Protein AF-A0A7D5SBT4-F1 (afdb_monomer_lite)

Organism: NCBI:txid2954383

Sequence (83 aa):
MPIDEFFPLVCPHYGGEMRIIAFITDAGAVREILSHLGEPTSPPRLMKAPAPPLWERQGATLGEDESQPQSAPKYEFDRRIAG

Secondary structure (DSSP, 8-state):
-------TTB-TTT--B---------HHHHHHHHHHHT---SPPPP-PPPPPPTTGGGGGG---------PPP-----TTS--

Foldseek 3Di:
DPDDDDDPQADPPPRDGHDDDDDDPDLVVVLVVCVVVVHDSDDDDDDDDDDPPPVVVVVVPDDDDDDDDPPDPPDDDDPPVPD

Radius of gyration: 20.43 Å; chains: 1; bounding box: 37×56×35 Å

Structure (mmCIF, N/CA/C/O backbone):
data_AF-A0A7D5SBT4-F1
#
_entry.id   AF-A0A7D5SBT4-F1
#
loop_
_atom_site.group_PDB
_atom_site.id
_atom_site.type_symbol
_atom_site.label_atom_id
_atom_site.label_alt_id
_atom_site.label_comp_id
_atom_site.label_asym_id
_atom_site.label_entity_id
_atom_site.label_seq_id
_atom_site.pdbx_PDB_ins_code
_atom_site.Cartn_x
_atom_site.Cartn_y
_atom_site.Cartn_z
_atom_site.occupancy
_atom_site.B_iso_or_equiv
_atom_site.auth_seq_id
_atom_site.auth_comp_id
_atom_site.auth_asym_id
_atom_site.auth_atom_id
_atom_site.pdbx_PDB_model_num
ATOM 1 N N . MET A 1 1 ? 18.643 14.885 9.097 1.00 44.41 1 MET A N 1
ATOM 2 C CA . MET A 1 1 ? 18.491 14.886 7.628 1.00 44.41 1 MET A CA 1
ATOM 3 C C . MET A 1 1 ? 16.998 14.835 7.354 1.00 44.41 1 MET A C 1
ATOM 5 O O . MET A 1 1 ? 16.345 14.079 8.072 1.00 44.41 1 MET A O 1
ATOM 9 N N . PRO A 1 2 ? 16.430 15.677 6.475 1.00 56.31 2 PRO A N 1
ATOM 10 C CA . PRO A 1 2 ? 15.020 15.544 6.131 1.00 56.31 2 PRO A CA 1
ATOM 11 C C . PRO A 1 2 ? 14.833 14.192 5.433 1.00 56.31 2 PRO A C 1
ATOM 13 O O . PRO A 1 2 ? 15.755 13.699 4.788 1.00 56.31 2 PRO A O 1
ATOM 16 N N . ILE A 1 3 ? 13.688 13.554 5.652 1.00 59.12 3 ILE A N 1
ATOM 17 C CA . ILE A 1 3 ? 13.339 12.317 4.955 1.00 59.12 3 ILE A CA 1
ATOM 18 C C . ILE A 1 3 ? 13.185 12.711 3.486 1.00 59.12 3 ILE A C 1
ATOM 20 O O . ILE A 1 3 ? 12.352 13.559 3.171 1.00 59.12 3 ILE A O 1
ATOM 24 N N . ASP A 1 4 ? 14.074 12.179 2.651 1.00 58.84 4 ASP A N 1
ATOM 25 C CA . ASP A 1 4 ? 14.144 12.426 1.214 1.00 58.84 4 ASP A CA 1
ATOM 26 C C . ASP A 1 4 ? 12.775 12.199 0.558 1.00 58.84 4 ASP A C 1
ATOM 28 O O . ASP A 1 4 ? 12.019 11.299 0.938 1.00 58.84 4 ASP A O 1
ATOM 32 N N . GLU A 1 5 ? 12.445 13.048 -0.406 1.00 67.38 5 GLU A N 1
ATOM 33 C CA . GLU A 1 5 ? 11.162 13.044 -1.097 1.00 67.38 5 GLU A CA 1
ATOM 34 C C . GLU A 1 5 ? 11.050 11.757 -1.935 1.00 67.38 5 GLU A C 1
ATOM 36 O O . GLU A 1 5 ? 11.739 11.571 -2.936 1.00 67.38 5 GLU A O 1
ATOM 41 N N . PHE A 1 6 ? 10.225 10.807 -1.485 1.00 74.56 6 PHE A N 1
ATOM 42 C CA . PHE A 1 6 ? 10.034 9.532 -2.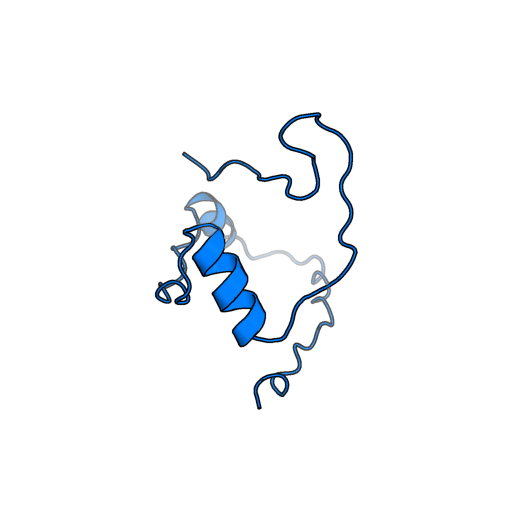176 1.00 74.56 6 PHE A CA 1
ATOM 43 C C . PHE A 1 6 ? 9.009 9.697 -3.302 1.00 74.56 6 PHE A C 1
ATOM 45 O O . PHE A 1 6 ? 7.877 10.108 -3.050 1.00 74.56 6 PHE A O 1
ATOM 52 N N . PHE A 1 7 ? 9.385 9.333 -4.532 1.00 79.81 7 PHE A N 1
ATOM 53 C CA . PHE A 1 7 ? 8.494 9.315 -5.696 1.00 79.81 7 PHE A CA 1
ATOM 54 C C . PHE A 1 7 ? 7.976 7.888 -5.942 1.00 79.81 7 PHE A C 1
ATOM 56 O O . PHE A 1 7 ? 8.572 7.146 -6.725 1.00 79.81 7 PHE A O 1
ATOM 63 N N . PRO A 1 8 ? 6.858 7.471 -5.311 1.00 82.19 8 PRO A N 1
ATOM 64 C CA . PRO A 1 8 ? 6.384 6.083 -5.347 1.00 82.19 8 PRO A CA 1
ATOM 65 C C . PRO A 1 8 ? 5.956 5.596 -6.738 1.00 82.19 8 PRO A C 1
ATOM 67 O O . PRO A 1 8 ? 5.783 4.398 -6.938 1.00 82.19 8 PRO A O 1
ATOM 70 N N . LEU A 1 9 ? 5.748 6.510 -7.691 1.00 91.69 9 LEU A N 1
ATOM 71 C CA . LEU A 1 9 ? 5.268 6.206 -9.042 1.00 91.69 9 LEU A CA 1
ATOM 72 C C . LEU A 1 9 ? 6.375 6.261 -10.104 1.00 91.69 9 LEU A C 1
ATOM 74 O O . LEU A 1 9 ? 6.089 6.418 -11.291 1.00 91.69 9 LEU A O 1
ATOM 78 N N . VAL A 1 10 ? 7.632 6.113 -9.689 1.00 92.81 10 VAL A N 1
ATOM 79 C CA . VAL A 1 10 ? 8.781 5.962 -10.586 1.00 92.81 10 VAL A CA 1
ATOM 80 C C . VAL A 1 10 ? 9.406 4.591 -10.355 1.00 92.81 10 VAL A C 1
ATOM 82 O O . VAL A 1 10 ? 9.676 4.202 -9.220 1.00 92.81 10 VAL A O 1
ATOM 85 N N . CYS A 1 11 ? 9.646 3.843 -11.432 1.00 90.88 11 CYS A N 1
ATOM 86 C CA . CYS A 1 11 ? 10.274 2.530 -11.346 1.00 90.88 11 CYS A CA 1
ATOM 87 C C . CYS A 1 11 ? 11.699 2.655 -10.775 1.00 90.88 11 CYS A C 1
ATOM 89 O O . CYS A 1 11 ? 12.533 3.315 -11.399 1.00 90.88 11 CYS A O 1
ATOM 91 N N . PRO A 1 12 ? 12.038 1.975 -9.665 1.00 87.31 12 PRO A N 1
ATOM 92 C CA . PRO A 1 12 ? 13.351 2.121 -9.032 1.00 87.31 12 PRO A CA 1
ATOM 93 C C . PRO A 1 12 ? 14.502 1.534 -9.863 1.00 87.31 12 PRO A C 1
ATOM 95 O O . PRO A 1 12 ? 15.651 1.919 -9.674 1.00 87.31 12 PRO A O 1
ATOM 98 N N . HIS A 1 13 ? 14.216 0.613 -10.790 1.00 89.38 13 HIS A N 1
ATOM 99 C CA . HIS A 1 13 ? 15.237 -0.029 -11.626 1.00 89.38 13 HIS A CA 1
ATOM 100 C C . HIS A 1 13 ? 15.476 0.690 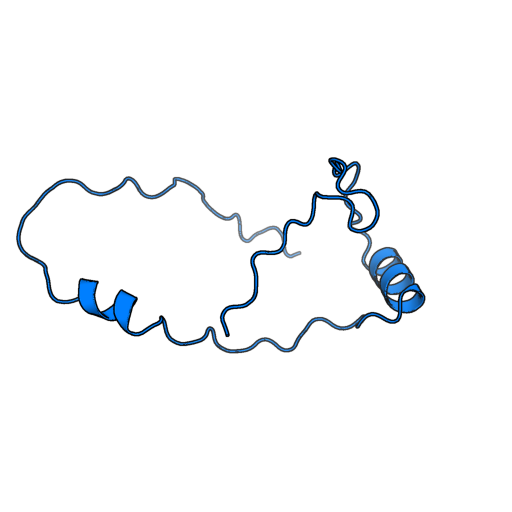-12.957 1.00 89.38 13 HIS A C 1
ATOM 102 O O . HIS A 1 13 ? 16.601 0.703 -13.448 1.00 89.38 13 HIS A O 1
ATOM 108 N N . TYR A 1 14 ? 14.425 1.264 -13.551 1.00 92.50 14 TYR A N 1
ATOM 109 C CA . TYR A 1 14 ? 14.462 1.780 -14.926 1.00 92.50 14 TYR A CA 1
ATOM 110 C C . TYR A 1 14 ? 14.043 3.251 -15.054 1.00 92.50 14 TYR A C 1
ATOM 112 O O . TYR A 1 14 ? 14.149 3.813 -16.139 1.00 92.50 14 TYR A O 1
ATOM 120 N N . GLY A 1 15 ? 13.538 3.881 -13.987 1.00 90.94 15 GLY A N 1
ATOM 121 C CA . GLY A 1 15 ? 13.117 5.287 -13.989 1.00 90.94 15 GLY A CA 1
ATOM 122 C C . GLY A 1 15 ? 11.831 5.591 -14.770 1.00 90.94 15 GLY A C 1
ATOM 123 O O . GLY A 1 15 ? 11.470 6.753 -14.918 1.00 90.94 15 GLY A O 1
ATOM 124 N N . GLY A 1 16 ? 11.139 4.572 -15.288 1.00 93.62 16 GLY A N 1
ATOM 125 C CA . GLY A 1 16 ? 9.880 4.737 -16.018 1.00 93.62 16 GLY A CA 1
ATOM 126 C C . GLY A 1 16 ? 8.691 5.103 -15.121 1.00 93.62 16 GLY A C 1
ATOM 127 O O . GLY A 1 16 ? 8.696 4.818 -13.924 1.00 93.62 16 GLY A O 1
ATOM 128 N N . GLU A 1 17 ? 7.654 5.695 -15.719 1.00 94.56 17 GLU A N 1
ATOM 129 C CA . GLU A 1 17 ? 6.383 6.005 -15.050 1.00 94.56 17 GLU A CA 1
ATOM 130 C C . GLU A 1 17 ? 5.670 4.717 -14.606 1.00 94.56 17 GLU A C 1
ATOM 132 O O . GLU A 1 17 ? 5.535 3.764 -15.379 1.00 94.56 17 GLU A O 1
ATOM 137 N N . MET A 1 18 ? 5.176 4.699 -13.369 1.00 94.19 18 MET A N 1
ATOM 138 C CA . MET A 1 18 ? 4.312 3.645 -12.839 1.00 94.19 18 MET A CA 1
ATOM 139 C C . MET A 1 18 ? 2.898 4.171 -12.584 1.00 94.19 18 MET A C 1
ATOM 141 O O . MET A 1 18 ? 2.681 5.357 -12.346 1.00 94.19 18 MET A O 1
ATOM 145 N N . ARG A 1 19 ? 1.913 3.266 -12.611 1.00 93.81 19 ARG A N 1
ATOM 146 C CA . ARG A 1 19 ? 0.495 3.581 -12.386 1.00 93.81 19 ARG A CA 1
ATOM 147 C C . ARG A 1 19 ? -0.109 2.623 -11.373 1.00 93.81 19 ARG A C 1
ATOM 149 O O . ARG A 1 19 ? 0.174 1.428 -11.401 1.00 93.81 19 ARG A O 1
ATOM 156 N N . ILE A 1 20 ? -0.972 3.144 -10.505 1.00 93.06 20 ILE A N 1
ATOM 157 C CA . ILE A 1 20 ? -1.794 2.324 -9.611 1.00 93.06 20 ILE A CA 1
ATOM 158 C C . ILE A 1 20 ? -2.914 1.700 -10.446 1.00 93.06 20 ILE A C 1
ATOM 160 O O . ILE A 1 20 ? -3.654 2.416 -11.117 1.00 93.06 20 ILE A O 1
ATOM 164 N N . ILE A 1 21 ? -3.039 0.374 -10.401 1.00 95.12 21 ILE A N 1
ATOM 165 C CA . ILE A 1 21 ? -4.049 -0.371 -11.173 1.00 95.12 21 ILE A CA 1
ATOM 166 C C . ILE A 1 21 ? -5.180 -0.939 -10.309 1.00 95.12 21 ILE A C 1
ATOM 168 O O . ILE A 1 21 ? -6.245 -1.253 -10.833 1.00 95.12 21 ILE A O 1
ATOM 172 N N . ALA A 1 22 ? -4.961 -1.081 -9.000 1.00 94.88 22 ALA A N 1
ATOM 173 C CA . ALA A 1 22 ? -5.938 -1.607 -8.054 1.00 94.88 22 ALA A CA 1
ATOM 174 C C . ALA A 1 22 ? -5.562 -1.240 -6.610 1.00 94.88 22 ALA A C 1
ATOM 176 O O . ALA A 1 22 ? -4.401 -0.952 -6.317 1.00 94.88 22 ALA A O 1
ATOM 177 N N . PHE A 1 23 ? -6.545 -1.324 -5.712 1.00 94.81 23 PHE A N 1
ATOM 178 C CA . PHE A 1 23 ? -6.351 -1.291 -4.263 1.00 94.81 23 PHE A CA 1
ATOM 179 C C . PHE A 1 23 ? -6.767 -2.635 -3.664 1.00 94.81 23 PHE A C 1
ATOM 181 O O . PHE A 1 23 ? -7.801 -3.187 -4.038 1.00 94.81 23 PHE A O 1
ATOM 188 N N . ILE A 1 24 ? -5.976 -3.146 -2.721 1.00 94.69 24 ILE A N 1
ATOM 189 C CA . ILE A 1 24 ? -6.294 -4.359 -1.963 1.00 94.69 24 ILE A CA 1
ATOM 190 C C . ILE A 1 24 ? -6.821 -3.921 -0.599 1.00 94.69 24 ILE A C 1
ATOM 192 O O . ILE A 1 24 ? -6.103 -3.282 0.166 1.00 94.69 24 ILE A O 1
ATOM 196 N N . THR A 1 25 ? -8.080 -4.244 -0.310 1.00 95.44 25 THR A N 1
ATOM 197 C CA . THR A 1 25 ? -8.749 -3.880 0.950 1.00 95.44 25 THR A CA 1
ATOM 198 C C . THR A 1 25 ? -8.898 -5.056 1.911 1.00 95.44 25 THR A C 1
ATOM 200 O O . THR A 1 25 ? -9.138 -4.840 3.097 1.00 95.44 25 THR A O 1
ATOM 203 N N . ASP A 1 26 ? -8.734 -6.293 1.432 1.00 96.88 26 ASP A N 1
ATOM 204 C CA . ASP A 1 26 ? -8.768 -7.472 2.291 1.00 96.88 26 ASP A CA 1
ATOM 205 C C . ASP A 1 26 ? -7.527 -7.523 3.190 1.00 96.88 26 ASP A C 1
ATOM 207 O O . ASP A 1 26 ? -6.389 -7.643 2.732 1.00 96.88 26 ASP A O 1
ATOM 211 N N . ALA A 1 27 ? -7.753 -7.448 4.499 1.00 93.88 27 ALA A N 1
ATOM 212 C CA . ALA A 1 27 ? -6.673 -7.409 5.473 1.00 93.88 27 ALA A CA 1
ATOM 213 C C . ALA A 1 27 ? -5.889 -8.733 5.543 1.00 93.88 27 ALA A C 1
ATOM 215 O O . ALA A 1 27 ? -4.730 -8.722 5.958 1.00 93.88 27 ALA A O 1
ATOM 216 N N . GLY A 1 28 ? -6.499 -9.867 5.174 1.00 96.38 28 GLY A N 1
ATOM 217 C CA . GLY A 1 28 ? -5.818 -11.160 5.080 1.00 96.38 28 GLY A CA 1
ATOM 218 C C . GLY A 1 28 ? -4.756 -11.147 3.988 1.00 96.38 28 GLY A C 1
ATOM 219 O O . GLY A 1 28 ? -3.576 -11.333 4.282 1.00 96.38 28 GLY A O 1
ATOM 220 N N . ALA A 1 29 ? -5.168 -10.803 2.771 1.00 97.00 29 ALA A N 1
ATOM 221 C CA . ALA A 1 29 ? -4.311 -10.676 1.603 1.00 97.00 29 ALA A CA 1
ATOM 222 C C . ALA A 1 29 ? -3.177 -9.669 1.832 1.00 97.00 29 ALA A C 1
ATOM 224 O O . ALA A 1 29 ? -2.023 -9.958 1.523 1.00 97.00 29 ALA A O 1
ATOM 225 N N . VAL A 1 30 ? -3.470 -8.510 2.437 1.00 95.56 30 VAL A N 1
ATOM 226 C CA . VAL A 1 30 ? -2.430 -7.524 2.781 1.00 95.56 30 VAL A CA 1
ATOM 227 C C . VAL A 1 30 ? -1.382 -8.133 3.717 1.00 95.56 30 VAL A C 1
ATOM 229 O O . VAL A 1 30 ? -0.186 -7.981 3.472 1.00 95.56 30 VAL A O 1
ATOM 232 N N . ARG A 1 31 ? -1.798 -8.859 4.764 1.00 95.81 31 ARG A N 1
ATOM 233 C CA . ARG A 1 31 ? -0.856 -9.508 5.693 1.00 95.81 31 ARG A CA 1
ATOM 234 C C . ARG A 1 31 ? -0.026 -10.597 5.020 1.00 95.81 31 ARG A C 1
ATOM 236 O O . ARG A 1 31 ? 1.164 -10.686 5.307 1.00 95.81 31 ARG A O 1
ATOM 243 N N . GLU A 1 32 ? -0.623 -11.404 4.148 1.00 97.38 32 GLU A N 1
ATOM 244 C CA . GLU A 1 32 ? 0.091 -12.451 3.405 1.00 97.38 32 GLU A CA 1
ATOM 245 C C . GLU A 1 32 ? 1.161 -11.858 2.483 1.00 97.38 32 GLU A C 1
ATOM 247 O O . GLU A 1 32 ? 2.305 -12.316 2.498 1.00 97.38 32 GLU A O 1
ATOM 252 N N . ILE A 1 33 ? 0.825 -10.791 1.750 1.00 96.44 33 ILE A N 1
ATOM 253 C CA . ILE A 1 33 ? 1.769 -10.071 0.885 1.00 96.44 33 ILE A CA 1
ATOM 254 C C . ILE A 1 33 ? 2.920 -9.493 1.713 1.00 96.44 33 ILE A C 1
ATOM 256 O O . ILE A 1 33 ? 4.082 -9.740 1.399 1.00 96.44 33 ILE A O 1
ATOM 260 N N . LEU A 1 34 ? 2.617 -8.760 2.791 1.00 96.19 34 LEU A N 1
ATOM 261 C CA . LEU A 1 34 ? 3.647 -8.167 3.651 1.00 96.19 34 LEU A CA 1
ATOM 262 C C . LEU A 1 34 ? 4.552 -9.241 4.266 1.00 96.19 34 LEU A C 1
ATOM 264 O O . LEU A 1 34 ? 5.772 -9.101 4.243 1.00 96.19 34 LEU A O 1
ATOM 268 N N . SER A 1 35 ? 3.973 -10.350 4.734 1.00 97.44 35 SER A N 1
ATOM 269 C CA . SER A 1 35 ? 4.742 -11.476 5.266 1.00 97.44 35 SER A CA 1
ATOM 270 C C . SER A 1 35 ? 5.665 -12.095 4.218 1.00 97.44 35 SER A C 1
ATOM 272 O O . SER A 1 35 ? 6.780 -12.485 4.558 1.00 97.44 35 SER A O 1
ATOM 274 N N . HIS A 1 36 ? 5.219 -12.206 2.965 1.00 97.88 36 HIS A N 1
ATOM 275 C CA . HIS A 1 36 ? 6.040 -12.727 1.873 1.00 97.88 36 HIS A CA 1
ATOM 276 C C . HIS A 1 36 ? 7.218 -11.800 1.539 1.00 97.88 36 HIS A C 1
ATOM 278 O O . HIS A 1 36 ? 8.309 -12.281 1.242 1.00 97.88 36 HIS A O 1
ATOM 284 N N . LEU A 1 37 ? 7.011 -10.484 1.631 1.00 96.38 37 LEU A N 1
ATOM 285 C CA . LEU A 1 37 ? 8.053 -9.474 1.423 1.00 96.38 37 LEU A CA 1
ATOM 286 C C . LEU A 1 37 ? 9.013 -9.334 2.618 1.00 96.38 37 LEU A C 1
ATOM 288 O O . LEU A 1 37 ? 10.057 -8.703 2.485 1.00 96.38 37 LEU A O 1
ATOM 292 N N . GLY A 1 38 ? 8.682 -9.920 3.773 1.00 97.00 38 GLY A N 1
ATOM 293 C CA . GLY A 1 38 ? 9.435 -9.737 5.018 1.00 97.00 38 GLY A CA 1
ATOM 294 C C . GLY A 1 38 ? 9.168 -8.394 5.707 1.00 97.00 38 GLY A C 1
ATOM 295 O O . GLY A 1 38 ? 9.928 -7.994 6.587 1.00 97.00 38 GLY A O 1
ATOM 296 N N . GLU A 1 39 ? 8.093 -7.708 5.323 1.00 95.31 39 GLU A N 1
ATOM 297 C CA . GLU A 1 39 ? 7.690 -6.420 5.882 1.00 95.31 39 GLU A CA 1
ATOM 298 C C . GLU A 1 39 ? 6.860 -6.587 7.170 1.00 95.31 39 GLU A C 1
ATOM 300 O O . GLU A 1 39 ? 6.211 -7.622 7.379 1.00 95.31 39 GLU A O 1
ATOM 305 N N . PRO A 1 40 ? 6.818 -5.569 8.052 1.00 94.75 40 PRO A N 1
ATOM 306 C CA . PRO A 1 40 ? 5.992 -5.607 9.253 1.00 94.75 40 PRO A CA 1
ATOM 307 C C . PRO A 1 40 ? 4.501 -5.783 8.931 1.00 94.75 40 PRO A C 1
ATOM 309 O O . PRO A 1 40 ? 3.888 -4.958 8.260 1.00 94.75 40 PRO A O 1
ATOM 312 N N . THR A 1 41 ? 3.885 -6.836 9.472 1.00 94.75 41 THR A N 1
ATOM 313 C CA . THR A 1 41 ? 2.444 -7.119 9.308 1.00 94.75 41 THR A CA 1
ATOM 314 C C . THR A 1 41 ? 1.568 -6.446 10.366 1.00 94.75 41 THR A C 1
ATOM 316 O O . THR A 1 41 ? 0.348 -6.370 10.216 1.00 94.75 41 THR A O 1
ATOM 319 N N . SER A 1 42 ? 2.178 -5.954 11.447 1.00 89.25 42 SER A N 1
ATOM 320 C CA . SER A 1 42 ? 1.519 -5.142 12.467 1.00 89.25 42 SER A CA 1
ATOM 321 C C . SER A 1 42 ? 1.656 -3.654 12.137 1.00 89.25 42 SER A C 1
ATOM 323 O O . SER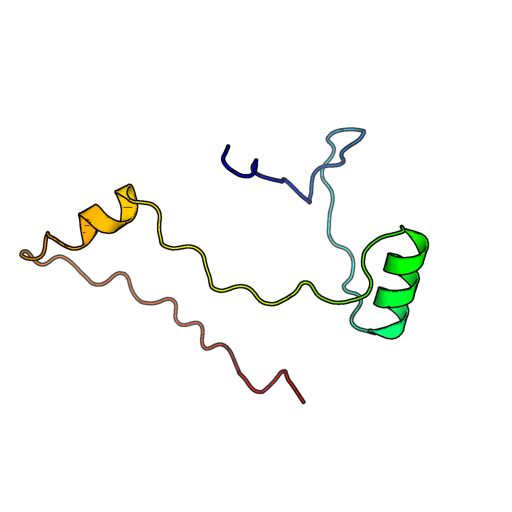 A 1 42 ? 2.753 -3.234 11.758 1.00 89.25 42 SER A O 1
ATOM 325 N N . PRO A 1 43 ? 0.613 -2.834 12.354 1.00 84.19 43 PRO A N 1
ATOM 326 C CA . PRO A 1 43 ? 0.717 -1.395 12.154 1.00 84.19 43 PRO A CA 1
ATOM 327 C C . PRO A 1 43 ? 1.807 -0.786 13.052 1.00 84.19 43 PRO A C 1
ATOM 329 O O . PRO A 1 43 ? 2.046 -1.281 14.162 1.00 84.19 43 PRO A O 1
ATOM 332 N N . PRO A 1 44 ? 2.464 0.301 12.606 1.00 84.88 44 PRO A N 1
ATOM 333 C CA . PRO A 1 44 ? 3.438 0.999 13.427 1.00 84.88 44 PRO A CA 1
ATOM 334 C C . PRO A 1 44 ? 2.774 1.523 14.701 1.00 84.88 44 PRO A C 1
ATOM 336 O O . PRO A 1 44 ? 1.591 1.874 14.727 1.00 84.88 44 PRO A O 1
ATOM 339 N N . ARG A 1 45 ? 3.556 1.597 15.781 1.00 87.25 45 ARG A N 1
ATOM 340 C CA . ARG A 1 45 ? 3.076 2.197 17.026 1.00 87.25 45 ARG A CA 1
ATOM 341 C C . ARG A 1 45 ? 2.719 3.654 16.756 1.00 87.25 45 ARG A C 1
ATOM 343 O O . ARG A 1 45 ? 3.533 4.400 16.220 1.00 87.25 45 ARG A O 1
ATOM 350 N N . LEU A 1 46 ? 1.520 4.055 17.164 1.00 86.19 46 LEU A N 1
ATOM 351 C CA . LEU A 1 46 ? 1.111 5.451 17.095 1.00 86.19 46 LEU A CA 1
ATOM 352 C C . LEU A 1 46 ? 2.052 6.291 17.967 1.00 86.19 46 LEU A C 1
ATOM 354 O O . LEU A 1 46 ? 2.200 6.036 19.163 1.00 86.19 46 LEU A O 1
ATOM 358 N N . MET A 1 47 ? 2.695 7.284 17.356 1.00 85.31 47 MET A N 1
ATOM 359 C CA . MET A 1 47 ? 3.545 8.258 18.036 1.00 85.31 47 MET A CA 1
ATOM 360 C C . MET A 1 47 ? 2.868 9.626 18.005 1.00 85.31 47 MET A C 1
ATOM 362 O O . MET A 1 47 ? 2.126 9.945 17.075 1.00 85.31 47 MET A O 1
ATOM 366 N N . LYS A 1 48 ? 3.127 10.455 19.022 1.00 86.94 48 LYS A N 1
ATOM 367 C CA . LYS A 1 48 ? 2.715 11.860 18.984 1.00 86.94 48 LYS A CA 1
ATOM 368 C C . LYS A 1 48 ? 3.383 12.525 17.779 1.00 86.94 48 LYS A C 1
ATOM 370 O O . LYS A 1 48 ? 4.580 12.330 17.572 1.00 86.94 48 LYS A O 1
ATOM 375 N N . ALA A 1 49 ? 2.621 13.318 17.027 1.00 84.00 49 ALA A N 1
ATOM 376 C CA . ALA A 1 49 ? 3.175 14.126 15.950 1.00 84.00 49 ALA A CA 1
ATOM 377 C C . ALA A 1 49 ? 4.368 14.947 16.482 1.00 84.00 49 ALA A C 1
ATOM 379 O O . ALA A 1 49 ? 4.254 15.546 17.563 1.00 84.00 49 ALA A O 1
ATOM 380 N N . PRO A 1 50 ? 5.511 14.957 15.776 1.00 82.69 50 PRO A N 1
ATOM 381 C CA . PRO A 1 50 ? 6.626 15.822 16.125 1.00 82.69 50 PRO A CA 1
ATOM 382 C C . PRO A 1 50 ? 6.165 17.275 16.254 1.00 82.69 50 PRO A C 1
ATOM 384 O O . PRO A 1 50 ? 5.224 17.702 15.583 1.00 82.69 50 PRO A O 1
ATOM 387 N N . ALA A 1 51 ? 6.820 18.038 17.132 1.00 84.12 51 ALA A N 1
ATOM 388 C CA . ALA A 1 51 ? 6.577 19.472 17.183 1.00 84.12 51 ALA A CA 1
ATOM 389 C C . ALA A 1 51 ? 6.894 20.090 15.805 1.00 84.12 51 ALA A C 1
ATOM 391 O O . ALA A 1 51 ? 7.865 19.653 15.176 1.00 84.12 51 ALA A O 1
ATOM 392 N N . PRO A 1 52 ? 6.117 21.092 15.350 1.00 82.81 52 PRO A N 1
ATOM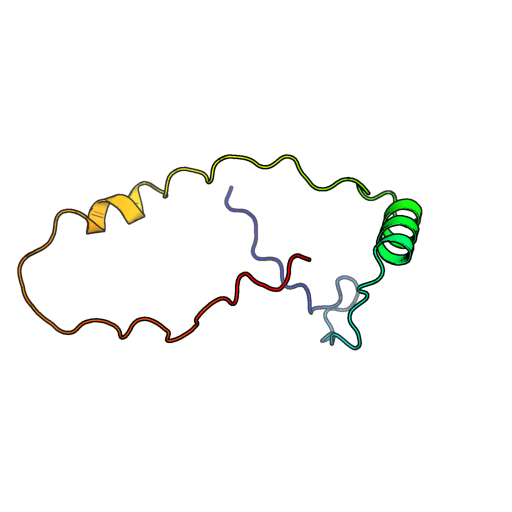 393 C CA . PRO A 1 52 ? 6.422 21.815 14.123 1.00 82.81 52 PRO A CA 1
ATOM 394 C C . PRO A 1 52 ? 7.862 22.345 14.149 1.00 82.81 52 PRO A C 1
ATOM 396 O O . PRO A 1 52 ? 8.358 22.720 15.223 1.00 82.81 52 PRO A O 1
ATOM 399 N N . PRO A 1 53 ? 8.557 22.382 13.004 1.00 83.38 53 PRO A N 1
ATOM 400 C CA . PRO A 1 53 ? 9.901 22.933 12.941 1.00 83.38 53 PRO A CA 1
ATOM 401 C C . PRO A 1 53 ? 9.909 24.415 13.361 1.00 83.38 53 PRO A C 1
ATOM 403 O O . PRO A 1 53 ? 8.940 25.149 13.184 1.00 83.38 53 PRO A O 1
ATOM 406 N N . LEU A 1 54 ? 11.026 24.884 13.933 1.00 75.75 54 LEU A N 1
ATOM 407 C CA . LEU A 1 54 ? 11.115 26.216 14.558 1.00 75.75 54 LEU A CA 1
ATOM 408 C C . LEU A 1 54 ? 10.781 27.381 13.605 1.00 75.75 54 LEU A C 1
ATOM 410 O O . LEU A 1 54 ? 10.283 28.409 14.059 1.00 75.75 54 LEU A O 1
ATOM 414 N N . TRP A 1 55 ? 11.043 27.234 12.305 1.00 72.00 55 TRP A N 1
ATOM 415 C CA . TRP A 1 55 ? 10.751 28.257 11.296 1.00 72.00 55 TRP A CA 1
ATOM 416 C C . TRP A 1 55 ? 9.245 28.413 11.017 1.00 72.00 55 TRP A C 1
ATOM 418 O O . TRP A 1 55 ? 8.813 29.508 10.678 1.00 72.00 55 TRP A O 1
ATOM 428 N N . GLU A 1 56 ? 8.425 27.389 11.280 1.00 71.25 56 GLU A N 1
ATOM 429 C CA . GLU A 1 56 ? 6.955 27.485 11.220 1.00 71.25 56 GLU A CA 1
ATOM 430 C C . GLU A 1 56 ? 6.363 28.198 12.448 1.00 71.25 56 GLU A C 1
ATOM 432 O O . GLU A 1 56 ? 5.271 28.759 12.390 1.00 71.25 56 GLU A O 1
ATOM 437 N N . ARG A 1 57 ? 7.095 28.248 13.571 1.00 63.34 57 ARG A N 1
ATOM 438 C CA . ARG A 1 57 ? 6.642 28.933 14.795 1.00 63.34 57 ARG A CA 1
ATOM 439 C C . ARG A 1 57 ? 6.719 30.464 14.691 1.00 63.34 57 ARG A C 1
ATOM 441 O O . ARG A 1 57 ? 6.073 31.159 15.470 1.00 63.34 57 ARG A O 1
ATOM 448 N N . GLN A 1 58 ? 7.492 30.992 13.741 1.00 59.03 58 GLN A N 1
ATOM 449 C CA . GLN A 1 58 ? 7.736 32.432 13.570 1.00 59.03 58 GLN A CA 1
ATOM 450 C C . GLN A 1 58 ? 6.553 33.167 12.917 1.00 59.03 58 GLN A C 1
ATOM 452 O O . GLN A 1 58 ? 6.429 34.376 13.079 1.00 59.03 58 GLN A O 1
ATOM 457 N N . GLY A 1 59 ? 5.637 32.450 12.254 1.00 56.31 59 GLY A N 1
ATOM 458 C CA . GLY A 1 59 ? 4.401 33.027 11.709 1.00 56.31 59 GLY A CA 1
ATOM 459 C C . GLY A 1 59 ? 3.321 33.321 12.759 1.00 56.31 59 GLY A C 1
ATOM 460 O O . GLY A 1 59 ? 2.326 33.963 12.448 1.00 56.31 59 GLY A O 1
ATOM 461 N N . ALA A 1 60 ? 3.498 32.876 14.009 1.00 54.41 60 ALA A N 1
ATOM 462 C CA . ALA A 1 60 ? 2.503 33.052 15.070 1.00 54.41 60 ALA A CA 1
ATOM 463 C C . ALA A 1 60 ? 2.579 34.415 15.790 1.00 54.41 60 ALA A C 1
ATOM 465 O O . ALA A 1 60 ? 1.752 34.682 16.659 1.00 54.41 60 ALA A O 1
ATOM 466 N N . THR A 1 61 ? 3.556 35.273 15.465 1.00 51.09 61 THR A N 1
ATOM 467 C CA . THR A 1 61 ? 3.746 36.590 16.110 1.00 51.09 61 THR A CA 1
ATOM 468 C C . THR A 1 61 ? 3.555 37.767 15.151 1.00 51.09 61 THR A C 1
ATOM 470 O O . THR A 1 61 ? 4.200 38.799 15.323 1.00 51.09 61 THR A O 1
ATOM 473 N N . LEU A 1 62 ? 2.715 37.618 14.124 1.00 46.88 62 LEU A N 1
ATOM 474 C CA . LEU A 1 62 ? 2.322 38.733 13.260 1.00 46.88 62 LEU A CA 1
ATOM 475 C C . LEU A 1 62 ? 0.866 38.579 12.785 1.00 46.88 62 LEU A C 1
ATOM 477 O O . LEU A 1 62 ? 0.599 38.273 11.631 1.00 46.88 62 LEU A O 1
ATOM 481 N N . GLY A 1 63 ? -0.084 38.765 13.701 1.00 43.81 63 GLY A N 1
ATOM 482 C CA . GLY A 1 63 ? -1.247 39.607 13.394 1.00 43.81 63 GLY A CA 1
ATOM 483 C C . GLY A 1 63 ? -0.845 41.003 13.864 1.00 43.81 63 GLY A C 1
ATOM 484 O O . GLY A 1 63 ? -0.230 41.106 14.919 1.00 43.81 63 GLY A O 1
ATOM 485 N N . GLU A 1 64 ? -1.011 42.080 13.108 1.00 50.81 64 GLU A N 1
ATOM 486 C CA . GLU A 1 64 ? -2.287 42.600 12.622 1.0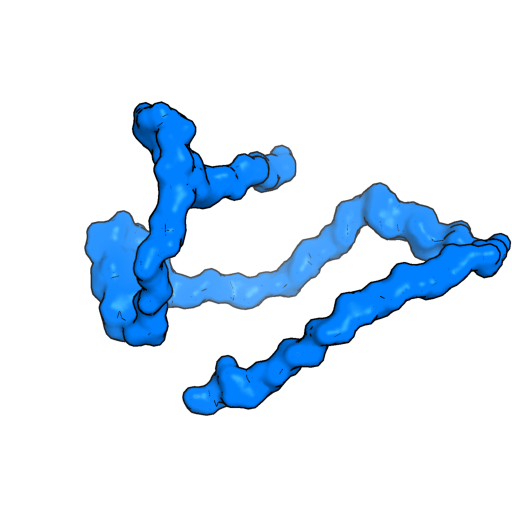0 50.81 64 GLU A CA 1
ATOM 487 C C . GLU A 1 64 ? -2.087 43.279 11.248 1.00 50.81 64 GLU A C 1
ATOM 489 O O . GLU A 1 64 ? -1.367 44.267 11.174 1.00 50.81 64 GLU A O 1
ATOM 494 N N . ASP A 1 65 ? -2.681 42.756 10.169 1.00 45.66 65 ASP A N 1
ATOM 495 C CA . ASP A 1 65 ? -3.398 43.543 9.143 1.00 45.66 65 ASP A CA 1
ATOM 496 C C . ASP A 1 65 ? -4.087 42.594 8.146 1.00 45.66 65 ASP A C 1
ATOM 498 O O . ASP A 1 65 ? -3.548 41.564 7.736 1.00 45.66 65 ASP A O 1
ATOM 502 N N . GLU A 1 66 ? -5.325 42.921 7.814 1.00 51.47 66 GLU A N 1
ATOM 503 C CA . GLU A 1 66 ? -6.293 42.068 7.140 1.00 51.47 66 GLU A CA 1
ATOM 504 C C . GLU A 1 66 ? -5.996 41.898 5.644 1.00 51.47 66 GLU A C 1
ATOM 506 O O . GLU A 1 66 ? -5.946 42.874 4.901 1.00 51.47 66 GLU A O 1
ATOM 511 N N . SER A 1 67 ? -5.917 40.653 5.155 1.00 53.12 67 SER A N 1
ATOM 512 C CA . SER A 1 67 ? -6.229 40.318 3.754 1.00 53.12 67 SER A CA 1
ATOM 513 C C . SER A 1 67 ? -6.536 38.826 3.574 1.00 53.12 67 SER A C 1
ATOM 515 O O . SER A 1 67 ? -5.670 38.008 3.289 1.00 53.12 67 SER A O 1
ATOM 517 N N . GLN A 1 68 ? -7.834 38.543 3.700 1.00 46.25 68 GLN A N 1
ATOM 518 C CA . GLN A 1 68 ? -8.616 37.446 3.121 1.00 46.25 68 GLN A CA 1
ATOM 519 C C . GLN A 1 68 ? -8.331 35.996 3.590 1.00 46.25 68 GLN A C 1
ATOM 521 O O . GLN A 1 68 ? -7.269 35.439 3.318 1.00 46.25 68 GLN A O 1
ATOM 526 N N . PRO A 1 69 ? -9.318 35.311 4.211 1.00 47.66 69 PRO A N 1
ATOM 527 C CA . PRO A 1 69 ? -9.176 33.913 4.600 1.00 47.66 69 PRO A CA 1
ATOM 528 C C . PRO A 1 69 ? -8.968 33.049 3.354 1.00 47.66 69 PRO A C 1
ATOM 530 O O . PRO A 1 69 ? -9.821 33.016 2.461 1.00 47.66 69 PRO A O 1
ATOM 533 N N . GLN A 1 70 ? -7.851 32.319 3.296 1.00 52.06 70 GLN A N 1
ATOM 534 C CA . GLN A 1 70 ? -7.729 31.190 2.379 1.00 52.06 70 GLN A CA 1
ATOM 535 C C . GLN A 1 70 ? -8.884 30.247 2.715 1.00 52.06 70 GLN A C 1
ATOM 537 O O . GLN A 1 70 ? -8.946 29.704 3.818 1.00 52.06 70 GLN A O 1
ATOM 542 N N . SER A 1 71 ? -9.861 30.155 1.809 1.00 59.22 71 SER A N 1
ATOM 543 C CA . SER A 1 71 ? -11.061 29.348 2.008 1.00 59.22 71 SER A CA 1
ATOM 544 C C . SER A 1 71 ? -10.633 27.955 2.457 1.00 59.22 71 SER A C 1
ATOM 546 O O . SER A 1 71 ? -9.862 27.297 1.757 1.00 59.22 71 SER A O 1
ATOM 548 N N . ALA A 1 72 ? -11.083 27.540 3.645 1.00 57.91 72 ALA A N 1
ATOM 549 C CA . ALA A 1 72 ? -10.827 26.195 4.130 1.00 57.91 72 ALA A CA 1
ATOM 550 C C . ALA A 1 72 ? -11.263 25.214 3.030 1.00 57.91 72 ALA A C 1
ATOM 552 O O . ALA A 1 72 ? -12.372 25.374 2.499 1.00 57.91 72 ALA A O 1
ATOM 553 N N . PRO A 1 73 ? -10.430 24.229 2.643 1.00 59.47 73 PRO A N 1
ATOM 554 C CA . PRO A 1 73 ? -10.891 23.204 1.726 1.00 59.47 73 PRO A CA 1
ATOM 555 C C . PRO A 1 73 ? -12.157 22.591 2.331 1.00 59.47 73 PRO A C 1
ATOM 557 O O . PRO A 1 73 ? -12.145 22.124 3.469 1.00 59.47 73 PRO A O 1
ATOM 560 N N . LYS A 1 74 ? -13.269 22.645 1.587 1.00 57.38 74 LYS A N 1
ATOM 561 C CA . LYS A 1 74 ? -14.546 22.016 1.953 1.00 57.38 74 LYS A CA 1
ATOM 562 C C . LYS A 1 74 ? -14.410 20.504 1.799 1.00 57.38 74 LYS A C 1
ATOM 564 O O . LYS A 1 74 ? -15.009 19.903 0.915 1.00 57.38 74 LYS A O 1
ATOM 569 N N . TYR A 1 75 ? -13.550 19.906 2.602 1.00 65.56 75 TYR A N 1
ATOM 570 C CA . TYR A 1 75 ? -13.405 18.472 2.682 1.00 65.56 75 TYR A CA 1
ATOM 571 C C . TYR A 1 75 ? -13.836 18.046 4.079 1.00 65.56 75 TYR A C 1
ATOM 573 O O . TYR A 1 75 ? -13.136 18.271 5.065 1.00 65.56 75 TYR A O 1
ATOM 581 N N . GLU A 1 76 ? -15.033 17.477 4.157 1.00 68.69 76 GLU A N 1
ATOM 582 C CA . GLU A 1 76 ? -15.558 16.863 5.366 1.00 68.69 76 GLU A CA 1
ATOM 583 C C . GLU A 1 76 ? -15.154 15.387 5.345 1.00 68.69 76 GLU A C 1
ATOM 585 O O . GLU A 1 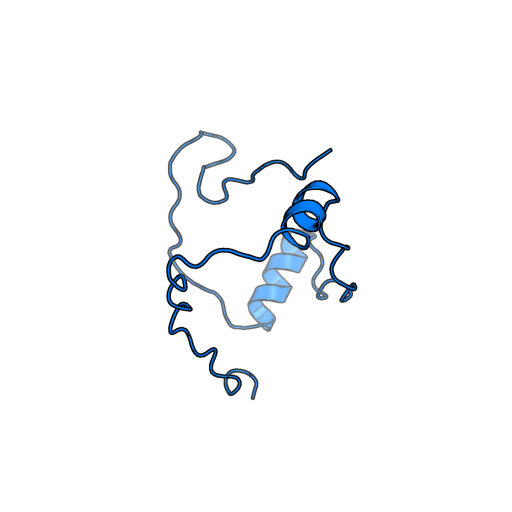76 ? -15.605 14.610 4.505 1.00 68.69 76 GLU A O 1
ATOM 590 N N . PHE A 1 77 ? -14.227 15.012 6.228 1.00 61.59 77 PHE A N 1
ATOM 591 C CA . PHE A 1 77 ? -13.801 13.625 6.371 1.00 61.59 77 PHE A CA 1
ATOM 592 C C . PHE A 1 77 ? -14.897 12.840 7.101 1.00 61.59 77 PHE A C 1
ATOM 594 O O . PHE A 1 77 ? -15.102 13.010 8.306 1.00 61.59 77 PHE A O 1
ATOM 601 N N . ASP A 1 78 ? -15.615 11.991 6.370 1.00 71.12 78 ASP A N 1
ATOM 602 C CA . ASP A 1 78 ? -16.744 11.229 6.896 1.00 71.12 78 ASP A CA 1
ATOM 603 C C . ASP A 1 78 ? -16.244 10.121 7.848 1.00 71.12 78 ASP A C 1
ATOM 605 O O . ASP A 1 78 ? -15.720 9.084 7.436 1.00 71.12 78 ASP A O 1
ATOM 609 N N . ARG A 1 79 ? -16.386 10.336 9.164 1.00 67.00 79 ARG A N 1
ATOM 610 C CA . ARG A 1 79 ? -15.845 9.448 10.222 1.00 67.00 79 ARG A CA 1
ATOM 611 C C . ARG A 1 79 ? -16.572 8.099 10.348 1.00 67.00 79 ARG A C 1
ATOM 613 O O . ARG A 1 79 ? -16.314 7.364 11.296 1.00 67.00 79 ARG A O 1
ATOM 620 N N . ARG A 1 80 ? -17.483 7.770 9.427 1.00 70.62 80 ARG A N 1
ATOM 621 C CA . ARG A 1 80 ? -18.263 6.518 9.434 1.00 70.62 80 ARG A CA 1
ATOM 622 C C . ARG A 1 80 ? -17.560 5.352 8.741 1.00 70.62 80 ARG A C 1
ATOM 624 O O . ARG A 1 80 ? -18.015 4.223 8.881 1.00 70.62 80 ARG A O 1
ATOM 631 N N . ILE A 1 81 ? -16.455 5.594 8.032 1.00 59.66 81 ILE A N 1
ATOM 632 C CA . ILE A 1 81 ? -15.639 4.545 7.395 1.00 59.66 81 ILE A CA 1
ATOM 633 C C . ILE A 1 81 ? -14.698 3.908 8.437 1.00 59.66 81 ILE A C 1
ATOM 635 O O . ILE A 1 81 ? -13.478 3.906 8.310 1.00 59.66 81 ILE A O 1
ATOM 639 N N . ALA A 1 82 ? -15.273 3.447 9.540 1.00 51.97 82 ALA A N 1
ATOM 640 C CA . ALA A 1 82 ? -14.644 2.585 10.532 1.00 51.97 82 ALA A CA 1
ATOM 641 C C . ALA A 1 82 ? -15.788 1.881 11.269 1.00 51.97 82 ALA A C 1
ATOM 643 O O . ALA A 1 82 ? -16.223 2.319 12.334 1.00 51.97 82 ALA A O 1
ATOM 644 N N . GLY A 1 83 ? -16.329 0.850 10.626 1.00 44.25 83 GLY A N 1
ATOM 645 C CA . GLY A 1 83 ? -17.322 -0.071 11.168 1.00 44.25 83 GLY A CA 1
ATOM 646 C C . GLY A 1 83 ? -16.954 -1.479 10.750 1.00 44.25 83 GLY A C 1
ATOM 647 O O . GLY A 1 83 ? -16.712 -1.653 9.536 1.00 44.25 83 GLY A O 1
#

pLDDT: mean 77.08, std 18.0, range [43.81, 97.88]